Protein AF-A0A2D6K1A1-F1 (afdb_monomer)

Radius of gyration: 28.0 Å; Cα contacts (8 Å, |Δi|>4): 7; chains: 1; bounding box: 53×25×86 Å

Solvent-accessible surface area (backbone atoms only — not comparable to full-atom values): 5162 Å² total; per-residue (Å²): 140,84,89,76,83,76,79,79,77,80,71,79,84,60,89,79,63,69,78,80,75,80,78,82,86,81,88,84,90,84,88,82,90,74,75,99,51,95,61,47,68,60,54,55,54,46,56,40,52,76,69,71,51,84,78,90,77,88,87,86,76,90,71,94,66,96,123

Structure (mmCIF, N/CA/C/O backbone):
data_AF-A0A2D6K1A1-F1
#
_entry.id   AF-A0A2D6K1A1-F1
#
loop_
_atom_site.group_PDB
_atom_site.id
_atom_site.type_symbol
_atom_site.label_atom_id
_atom_site.label_alt_id
_atom_site.label_comp_id
_atom_site.label_asym_id
_atom_site.label_entity_id
_atom_site.label_seq_id
_atom_site.pdbx_PDB_ins_code
_atom_site.Cartn_x
_atom_site.Cartn_y
_atom_site.Cartn_z
_atom_site.occupancy
_atom_site.B_iso_or_equiv
_atom_site.auth_seq_id
_atom_site.auth_comp_id
_atom_site.auth_asym_id
_atom_site.auth_atom_id
_ato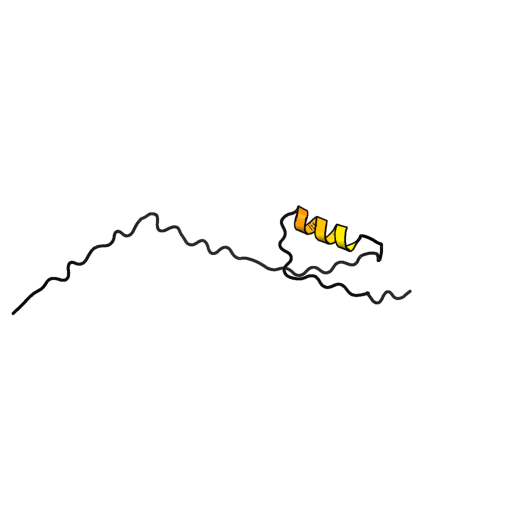m_site.pdbx_PDB_model_num
ATOM 1 N N . MET A 1 1 ? -40.189 -11.076 59.638 1.00 48.91 1 MET A N 1
ATOM 2 C CA . MET A 1 1 ? -39.563 -9.819 60.108 1.00 48.91 1 MET A CA 1
ATOM 3 C C . MET A 1 1 ? -38.057 -10.034 60.006 1.00 48.91 1 MET A C 1
ATOM 5 O O . MET A 1 1 ? -37.557 -10.881 60.717 1.00 48.91 1 MET A O 1
ATOM 9 N N . THR A 1 2 ? -37.338 -9.505 59.021 1.00 51.59 2 THR A N 1
ATOM 10 C CA . THR A 1 2 ? -36.848 -8.122 59.035 1.00 51.59 2 THR A CA 1
ATOM 11 C C . THR A 1 2 ? -36.533 -7.625 57.622 1.00 51.59 2 THR A C 1
ATOM 13 O O . THR A 1 2 ? -35.861 -8.256 56.813 1.00 51.59 2 THR A O 1
ATOM 16 N N . ASN A 1 3 ? -37.077 -6.447 57.362 1.00 46.25 3 ASN A N 1
ATOM 17 C CA . ASN A 1 3 ? -36.958 -5.642 56.166 1.00 46.25 3 ASN A CA 1
ATOM 18 C C . ASN A 1 3 ? -35.594 -4.927 56.162 1.00 46.25 3 ASN A C 1
ATOM 20 O O . ASN A 1 3 ? -35.291 -4.188 57.098 1.00 46.25 3 ASN A O 1
ATOM 24 N N . LYS A 1 4 ? -34.790 -5.097 55.109 1.00 55.06 4 LYS A N 1
ATOM 25 C CA . LYS A 1 4 ? -33.752 -4.124 54.736 1.00 55.06 4 LYS A CA 1
ATOM 26 C C . LYS A 1 4 ? -33.966 -3.748 53.279 1.00 55.06 4 LYS A C 1
ATOM 28 O O . LYS A 1 4 ? -33.560 -4.454 52.360 1.00 55.06 4 LYS A O 1
ATOM 33 N N . GLN A 1 5 ? -34.650 -2.623 53.105 1.00 63.53 5 GLN A N 1
ATOM 34 C CA . GLN A 1 5 ? -34.823 -1.913 51.847 1.00 63.53 5 GLN A CA 1
ATOM 35 C C . GLN A 1 5 ? -33.479 -1.782 51.125 1.00 63.53 5 GLN A C 1
ATOM 37 O O . GLN A 1 5 ? -32.619 -0.985 51.503 1.00 63.53 5 GLN A O 1
ATOM 42 N N . LYS A 1 6 ? -33.319 -2.552 50.044 1.00 54.75 6 LYS A N 1
ATOM 43 C CA . LYS A 1 6 ? -32.324 -2.269 49.013 1.00 54.75 6 LYS A CA 1
ATOM 44 C C . LYS A 1 6 ? -32.683 -0.907 48.431 1.00 54.75 6 LYS A C 1
ATOM 46 O O . LYS A 1 6 ? -33.640 -0.781 47.668 1.00 54.75 6 LYS A O 1
ATOM 51 N N . ARG A 1 7 ? -31.950 0.127 48.848 1.00 53.66 7 ARG A N 1
ATOM 52 C CA . ARG A 1 7 ? -32.012 1.466 48.259 1.00 53.66 7 ARG A CA 1
ATOM 53 C C . ARG A 1 7 ? -31.765 1.311 46.762 1.00 53.66 7 ARG A C 1
ATOM 55 O O . ARG A 1 7 ? -30.640 1.091 46.329 1.00 53.66 7 ARG A O 1
ATOM 62 N N . LYS A 1 8 ? -32.845 1.382 45.984 1.00 52.03 8 LYS A N 1
ATOM 63 C CA . LYS A 1 8 ? -32.814 1.472 44.529 1.00 52.03 8 LYS A CA 1
ATOM 64 C C . LYS A 1 8 ? -32.167 2.810 44.196 1.00 52.03 8 LYS A C 1
ATOM 66 O O . LYS A 1 8 ? -32.839 3.840 44.197 1.00 52.03 8 LYS A O 1
ATOM 71 N N . ILE A 1 9 ? -30.853 2.79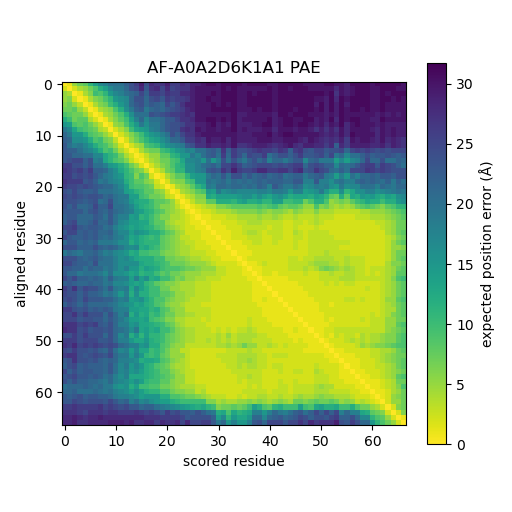8 43.986 1.00 57.69 9 ILE A N 1
ATOM 72 C CA . ILE A 1 9 ? -30.138 3.937 43.425 1.00 57.69 9 ILE A CA 1
ATOM 73 C C . ILE A 1 9 ? -30.706 4.092 42.016 1.00 57.69 9 ILE A C 1
ATOM 75 O O . ILE A 1 9 ? -30.453 3.273 41.135 1.00 57.69 9 ILE A O 1
ATOM 79 N N . ARG A 1 10 ? -31.572 5.090 41.826 1.00 56.66 10 ARG A N 1
ATOM 80 C CA . ARG A 1 10 ? -32.004 5.52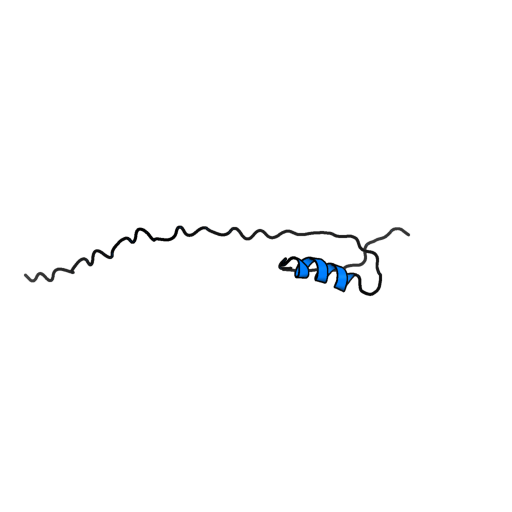7 40.500 1.00 56.66 10 ARG A CA 1
ATOM 81 C C . ARG A 1 10 ? -30.791 6.218 39.884 1.00 56.66 10 ARG A C 1
ATOM 83 O O . ARG A 1 10 ? -30.652 7.429 40.001 1.00 56.66 10 ARG A O 1
ATOM 90 N N . GLY A 1 11 ? -29.867 5.423 39.345 1.00 54.91 11 GLY A N 1
ATOM 91 C CA . GLY A 1 11 ? -28.760 5.925 38.543 1.00 54.91 11 GLY A CA 1
ATOM 92 C C . GLY A 1 11 ? -29.352 6.747 37.408 1.00 54.91 11 GLY A C 1
ATOM 93 O O . GLY A 1 11 ? -30.203 6.254 36.666 1.00 54.91 11 GLY A O 1
ATOM 94 N N . ALA A 1 12 ? -28.990 8.024 37.366 1.00 56.66 12 ALA A N 1
ATOM 95 C CA . ALA A 1 12 ? -29.452 8.973 36.375 1.00 56.66 12 ALA A CA 1
ATOM 96 C C . ALA A 1 12 ? -29.223 8.402 34.969 1.00 56.66 12 ALA A C 1
ATOM 98 O O . ALA A 1 12 ? -28.092 8.111 34.586 1.00 56.66 12 ALA A O 1
ATOM 99 N N . LYS A 1 13 ? -30.299 8.241 34.193 1.00 61.75 13 LYS A N 1
ATOM 100 C CA . LYS A 1 13 ? -30.177 8.111 32.741 1.00 61.75 13 LYS A CA 1
ATOM 101 C C . LYS A 1 13 ? -29.722 9.481 32.240 1.00 61.75 13 LYS A C 1
ATOM 103 O O . LYS A 1 13 ? -30.525 10.408 32.196 1.00 61.75 13 LYS A O 1
ATOM 108 N N . SER A 1 14 ? -28.425 9.632 31.984 1.00 68.81 14 SER A N 1
ATOM 109 C CA . SER A 1 14 ? -27.875 10.853 31.397 1.00 68.81 14 SER A CA 1
ATOM 110 C C . SER A 1 14 ? -28.429 11.025 29.982 1.00 68.81 14 SER A C 1
ATOM 112 O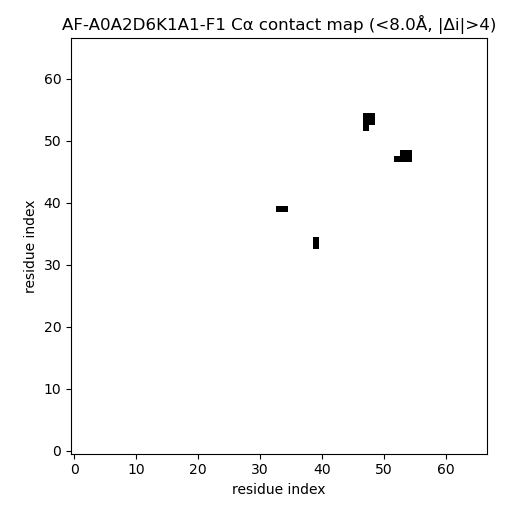 O . SER A 1 14 ? -28.421 10.079 29.199 1.00 68.81 14 SER A O 1
ATOM 114 N N . VAL A 1 15 ? -28.902 12.232 29.661 1.00 66.38 15 VAL A N 1
ATOM 115 C CA . VAL A 1 15 ? -29.322 12.628 28.302 1.00 66.38 15 VAL A CA 1
ATOM 116 C C . VAL A 1 15 ? -28.118 12.674 27.351 1.00 66.38 15 VAL A C 1
ATOM 118 O O . VAL A 1 15 ? -28.273 12.503 26.150 1.00 66.38 15 VAL A O 1
ATOM 121 N N . TYR A 1 16 ? -26.904 12.792 27.896 1.00 66.19 16 TYR A N 1
ATOM 122 C CA . TYR A 1 16 ? -25.640 12.663 27.170 1.00 66.19 16 TYR A CA 1
ATOM 123 C C . TYR A 1 16 ? -25.177 11.210 27.028 1.00 66.19 16 TYR A C 1
ATOM 125 O O . TYR A 1 16 ? -23.975 10.958 26.968 1.00 66.19 16 TYR A O 1
ATOM 133 N N . ALA A 1 17 ? -26.088 10.233 27.015 1.00 64.56 17 ALA A N 1
ATOM 134 C CA . ALA A 1 17 ? -25.744 8.922 26.482 1.00 64.56 17 ALA A CA 1
ATOM 135 C C . ALA A 1 17 ? -25.415 9.132 24.998 1.00 64.56 17 ALA A C 1
ATOM 137 O O . ALA A 1 17 ? -26.317 9.183 24.164 1.00 64.56 17 ALA A O 1
ATOM 138 N N . SER A 1 18 ? -24.135 9.382 24.702 1.00 67.25 18 SER A N 1
ATOM 139 C CA . SER A 1 18 ? -23.643 9.597 23.348 1.00 67.25 18 SER A CA 1
ATOM 140 C C . SER A 1 18 ? -24.116 8.421 22.516 1.00 67.25 18 SER A C 1
ATOM 142 O O . SER A 1 18 ? -23.818 7.273 22.851 1.00 67.25 18 SER A O 1
ATOM 144 N N . GLN A 1 19 ? -24.890 8.707 21.474 1.00 69.31 19 GLN A N 1
ATOM 145 C CA . GLN A 1 19 ? -25.223 7.712 20.470 1.00 69.31 19 GLN A CA 1
ATOM 146 C C . GLN A 1 19 ? -23.900 7.084 20.030 1.00 69.31 19 GLN A C 1
ATOM 148 O O . GLN A 1 19 ? -22.994 7.797 19.599 1.00 69.31 19 GLN A O 1
ATOM 153 N N . THR A 1 20 ? -23.745 5.778 20.234 1.00 68.69 20 THR A N 1
ATOM 154 C CA . THR A 1 20 ? -22.613 5.027 19.699 1.00 68.69 20 THR A CA 1
ATOM 155 C C . THR A 1 20 ? -22.803 5.006 18.192 1.00 68.69 20 THR A C 1
ATOM 157 O O . THR A 1 20 ? -23.532 4.167 17.668 1.00 68.69 20 THR A O 1
ATOM 160 N N . VAL A 1 21 ? -22.257 6.010 17.510 1.00 75.38 21 VAL A N 1
ATOM 161 C CA . VAL A 1 21 ? -22.169 6.005 16.055 1.00 75.38 21 VAL A CA 1
ATOM 162 C C . VAL A 1 21 ? -21.161 4.912 15.735 1.00 75.38 21 VAL A C 1
ATOM 164 O O . VAL A 1 21 ? -19.976 5.064 16.020 1.00 75.38 21 VAL A O 1
ATOM 167 N N . GLU A 1 22 ? -21.644 3.766 15.268 1.00 74.12 22 GLU A N 1
ATOM 168 C CA . GLU A 1 22 ? -20.770 2.714 14.762 1.00 74.12 22 GLU A CA 1
ATOM 169 C C . GLU A 1 22 ? -20.126 3.240 13.479 1.00 74.12 22 GLU A C 1
ATOM 171 O O . GLU A 1 22 ? -20.779 3.394 12.447 1.00 74.12 22 GLU A O 1
ATOM 176 N N . GLU A 1 23 ? -18.850 3.605 13.572 1.00 76.19 23 GLU A N 1
ATOM 177 C CA . GLU A 1 23 ? -18.048 3.975 12.416 1.00 76.19 23 GLU A CA 1
ATOM 178 C C . GLU A 1 23 ? -17.785 2.710 11.593 1.00 76.19 23 GLU A C 1
ATOM 180 O O . GLU A 1 23 ? -17.110 1.780 12.039 1.00 76.19 23 GLU A O 1
ATOM 185 N N . HIS A 1 24 ? -18.375 2.648 10.402 1.00 82.12 24 HIS A N 1
ATOM 186 C CA . HIS A 1 24 ? -18.202 1.525 9.491 1.00 82.12 24 HIS A CA 1
ATOM 187 C C . HIS A 1 24 ? -16.851 1.669 8.777 1.00 82.12 24 HIS A C 1
ATOM 189 O O . HIS A 1 24 ? -16.703 2.465 7.852 1.00 82.12 24 HIS A O 1
ATOM 195 N N . ILE A 1 25 ? -15.845 0.918 9.229 1.00 86.50 25 ILE A N 1
ATOM 196 C CA . ILE A 1 25 ? -14.545 0.840 8.554 1.00 86.50 25 ILE A CA 1
ATOM 197 C C . ILE A 1 25 ? -14.694 -0.103 7.355 1.00 86.50 25 ILE A C 1
ATOM 199 O O . ILE A 1 25 ? -14.848 -1.311 7.532 1.00 86.50 25 ILE A O 1
ATOM 203 N N . GLU A 1 26 ? -14.647 0.440 6.137 1.00 89.31 26 GLU A N 1
ATOM 204 C CA . GLU A 1 26 ? -14.722 -0.343 4.897 1.00 89.31 26 GLU A CA 1
ATOM 205 C C . GLU A 1 26 ? -13.337 -0.554 4.272 1.00 89.31 26 GLU A C 1
ATOM 207 O O . GLU A 1 26 ? -12.618 0.400 3.961 1.00 89.31 26 GLU A O 1
ATOM 212 N N . SER A 1 27 ? -12.967 -1.816 4.045 1.00 92.75 27 SER A N 1
ATOM 213 C CA . SER A 1 27 ? -11.743 -2.193 3.337 1.00 92.75 27 SER A CA 1
ATOM 214 C C . SER A 1 27 ? -11.995 -2.349 1.836 1.00 92.75 27 SER A C 1
ATOM 216 O O . SER A 1 27 ? -13.030 -2.851 1.406 1.00 92.75 27 SER A O 1
ATOM 218 N N . HIS A 1 28 ? -11.026 -1.916 1.029 1.00 93.88 28 HIS A N 1
ATOM 219 C CA . HIS A 1 28 ? -11.100 -1.960 -0.429 1.00 93.88 28 HIS A CA 1
ATOM 220 C C . HIS A 1 28 ? -9.807 -2.544 -1.002 1.00 93.88 28 HIS A C 1
ATOM 222 O O . HIS A 1 28 ? -8.712 -2.199 -0.557 1.00 93.88 28 HIS A O 1
ATOM 228 N N . THR A 1 29 ? -9.929 -3.404 -2.014 1.00 94.88 29 THR A N 1
ATOM 229 C CA . THR A 1 29 ? -8.790 -3.964 -2.754 1.00 94.88 29 THR A CA 1
ATOM 230 C C . THR A 1 29 ? -8.645 -3.246 -4.088 1.00 94.88 29 THR A C 1
ATOM 232 O O . THR A 1 29 ? -9.616 -3.087 -4.824 1.00 94.88 29 THR A O 1
ATOM 235 N N . LEU A 1 30 ? -7.423 -2.822 -4.405 1.00 93.69 30 LEU A N 1
ATOM 236 C CA . LEU A 1 30 ? -7.084 -2.134 -5.648 1.00 93.69 30 LEU A CA 1
ATOM 237 C C . LEU A 1 30 ? -6.056 -2.967 -6.420 1.00 93.69 30 LEU A C 1
ATOM 239 O O . LEU A 1 30 ? -5.098 -3.462 -5.830 1.00 93.69 30 LEU A O 1
ATOM 243 N N . CYS A 1 31 ? -6.229 -3.078 -7.737 1.00 94.19 31 CYS A N 1
ATOM 244 C CA . CYS A 1 31 ? -5.245 -3.665 -8.648 1.00 94.19 31 CYS A CA 1
ATOM 245 C C . CYS A 1 31 ? -4.726 -2.574 -9.584 1.00 94.19 31 CYS A C 1
ATOM 247 O O . CYS A 1 31 ? -5.515 -1.842 -10.181 1.00 94.19 31 CYS A O 1
ATOM 249 N N . ILE A 1 32 ? -3.405 -2.449 -9.689 1.00 92.00 32 ILE A N 1
ATOM 250 C CA . ILE A 1 32 ? -2.746 -1.392 -10.458 1.00 92.00 32 ILE A CA 1
ATOM 251 C C . ILE A 1 32 ? -1.623 -2.039 -11.267 1.00 92.00 32 ILE A C 1
ATOM 253 O O . ILE A 1 32 ? -0.799 -2.752 -10.699 1.00 92.00 32 ILE A O 1
ATOM 257 N N . ILE A 1 33 ? -1.592 -1.784 -12.574 1.00 93.81 33 ILE A N 1
ATOM 258 C CA . ILE A 1 33 ? -0.467 -2.145 -13.442 1.00 93.81 33 ILE A CA 1
ATOM 259 C C . ILE A 1 33 ? 0.538 -0.997 -13.413 1.00 93.81 33 ILE A C 1
ATOM 261 O O . ILE A 1 33 ? 0.154 0.171 -13.503 1.00 93.81 33 ILE A O 1
ATOM 265 N N . VAL A 1 34 ? 1.814 -1.329 -13.247 1.00 92.75 34 VAL A N 1
ATOM 266 C CA . VAL A 1 34 ? 2.903 -0.357 -13.149 1.00 92.75 34 VAL A CA 1
ATOM 267 C C . VAL A 1 34 ? 4.087 -0.801 -13.993 1.00 92.75 34 VAL A C 1
ATOM 269 O O . VAL A 1 34 ? 4.354 -1.996 -14.110 1.00 92.75 34 VAL A O 1
ATOM 272 N N . ASP A 1 35 ? 4.820 0.169 -14.531 1.00 92.62 35 ASP A N 1
ATOM 273 C CA . ASP A 1 35 ? 6.088 -0.091 -15.204 1.00 92.62 35 ASP A CA 1
ATOM 274 C C . ASP A 1 35 ? 7.149 -0.540 -14.189 1.00 92.62 35 ASP A C 1
ATOM 276 O O . ASP A 1 35 ? 7.259 0.019 -13.091 1.00 92.62 35 ASP A O 1
ATOM 280 N N . ASN A 1 36 ? 7.951 -1.543 -14.558 1.00 91.81 36 ASN A N 1
ATOM 281 C CA . ASN A 1 36 ? 9.025 -2.074 -13.716 1.00 91.81 36 ASN A CA 1
ATOM 282 C C . ASN A 1 36 ? 10.265 -1.162 -13.757 1.00 91.81 36 ASN A C 1
ATOM 284 O O . ASN A 1 36 ? 11.296 -1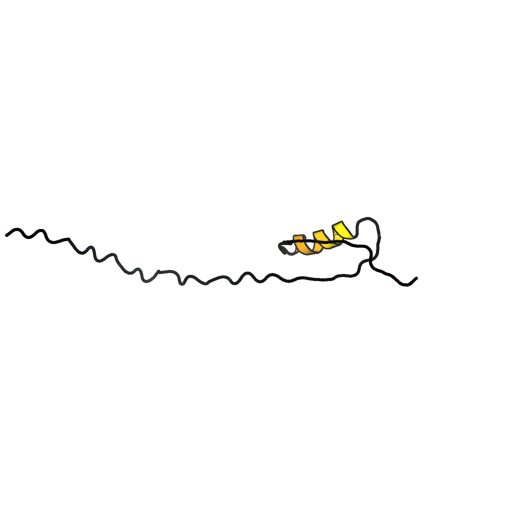.497 -14.341 1.00 91.81 36 ASN A O 1
ATOM 288 N N . GLU A 1 37 ? 10.142 0.019 -13.151 1.00 94.81 37 GLU A N 1
ATOM 289 C CA . GLU A 1 37 ? 11.218 1.003 -13.022 1.00 94.81 37 GLU A CA 1
ATOM 290 C C . GLU A 1 37 ? 11.685 1.174 -11.560 1.00 94.81 37 GLU A C 1
ATOM 292 O O . GLU A 1 37 ? 10.882 1.077 -10.618 1.00 94.81 37 GLU A O 1
ATOM 297 N N . PRO A 1 38 ? 12.979 1.475 -11.322 1.00 95.94 38 PRO A N 1
ATOM 298 C CA . PRO A 1 38 ? 13.477 1.743 -9.978 1.00 95.94 38 PRO A CA 1
ATOM 299 C C . PRO A 1 38 ? 12.695 2.867 -9.284 1.00 95.94 38 PRO A C 1
ATOM 301 O O . PRO A 1 38 ? 12.580 3.979 -9.790 1.00 95.94 38 PRO A O 1
ATOM 304 N N . GLY A 1 39 ? 12.190 2.586 -8.081 1.00 95.06 39 GLY A N 1
ATOM 305 C CA . GLY A 1 39 ? 11.485 3.568 -7.251 1.00 95.06 39 GLY A CA 1
ATOM 306 C C . GLY A 1 39 ? 9.966 3.628 -7.444 1.00 95.06 39 GLY A C 1
ATOM 307 O O . GLY A 1 39 ? 9.302 4.339 -6.683 1.00 95.06 39 GLY A O 1
ATOM 308 N N . VAL A 1 40 ? 9.385 2.850 -8.367 1.00 96.00 40 VAL A N 1
ATOM 309 C CA . VAL A 1 40 ? 7.927 2.839 -8.590 1.00 96.00 40 VAL A CA 1
ATOM 310 C C . VAL A 1 40 ? 7.139 2.460 -7.330 1.00 96.00 40 VAL A C 1
ATOM 312 O O . VAL A 1 40 ? 6.183 3.146 -6.971 1.00 96.00 40 VAL A O 1
ATOM 315 N N . LEU A 1 41 ? 7.590 1.447 -6.580 1.00 94.69 41 LEU A N 1
ATOM 316 C CA . LEU A 1 41 ? 6.929 1.008 -5.344 1.00 94.69 41 LEU A CA 1
ATOM 317 C C . LEU A 1 41 ? 6.927 2.099 -4.269 1.00 94.69 41 LEU A C 1
ATOM 319 O O . LEU A 1 41 ? 5.916 2.309 -3.601 1.00 94.69 41 LEU A O 1
ATOM 323 N N . ALA A 1 42 ? 8.031 2.840 -4.138 1.00 95.94 42 ALA A N 1
ATOM 324 C CA . ALA A 1 42 ? 8.125 3.947 -3.192 1.00 95.94 42 ALA A CA 1
ATOM 325 C C . ALA A 1 42 ? 7.148 5.076 -3.556 1.00 95.94 42 ALA A C 1
ATOM 327 O O . ALA A 1 42 ? 6.496 5.635 -2.675 1.00 95.94 42 ALA A O 1
ATOM 328 N N . ARG A 1 43 ? 6.993 5.372 -4.854 1.00 95.31 43 ARG A N 1
ATOM 329 C CA . ARG A 1 43 ? 6.029 6.362 -5.357 1.00 95.31 43 ARG A CA 1
ATOM 330 C C . ARG A 1 43 ? 4.586 5.942 -5.072 1.00 95.31 43 ARG A C 1
ATOM 332 O O . ARG A 1 43 ? 3.809 6.760 -4.584 1.00 95.31 43 ARG A O 1
ATOM 339 N N . VAL A 1 44 ? 4.241 4.678 -5.331 1.00 94.81 44 VAL A N 1
ATOM 340 C CA . VAL A 1 44 ? 2.896 4.131 -5.081 1.00 94.81 44 VAL A CA 1
ATOM 341 C C . VAL A 1 44 ? 2.567 4.175 -3.587 1.00 94.81 44 VAL A C 1
ATOM 343 O O . VAL A 1 44 ? 1.579 4.794 -3.200 1.00 94.81 44 VAL A O 1
ATOM 346 N N . ILE A 1 45 ? 3.418 3.610 -2.727 1.00 95.06 45 ILE A N 1
ATOM 347 C CA . ILE A 1 45 ? 3.193 3.599 -1.271 1.00 95.06 45 ILE A CA 1
ATOM 348 C C . ILE A 1 45 ? 3.161 5.029 -0.708 1.00 95.06 45 ILE A C 1
ATOM 350 O O . ILE A 1 45 ? 2.312 5.359 0.127 1.00 95.06 45 ILE A O 1
ATOM 354 N N . GLY A 1 46 ? 4.039 5.908 -1.196 1.00 95.75 46 GLY A N 1
ATOM 355 C CA . GLY A 1 46 ? 4.070 7.318 -0.811 1.00 95.75 46 GLY A CA 1
ATOM 356 C C . GLY A 1 46 ? 2.787 8.072 -1.173 1.00 95.75 46 GLY A C 1
ATOM 357 O O . GLY A 1 46 ? 2.324 8.902 -0.394 1.00 95.75 46 GLY A O 1
ATOM 358 N N . LEU A 1 47 ? 2.158 7.755 -2.310 1.00 95.06 47 LEU A N 1
ATOM 359 C CA . LEU A 1 47 ? 0.895 8.369 -2.730 1.00 95.06 47 LEU A CA 1
ATOM 360 C C . LEU A 1 47 ? -0.254 8.052 -1.763 1.00 95.06 47 LEU A C 1
ATOM 362 O O . LEU A 1 47 ? -1.054 8.939 -1.448 1.00 95.06 47 LEU A O 1
ATOM 366 N N . PHE A 1 48 ? -0.332 6.797 -1.313 1.00 94.94 48 PHE A N 1
ATOM 367 C CA . PHE A 1 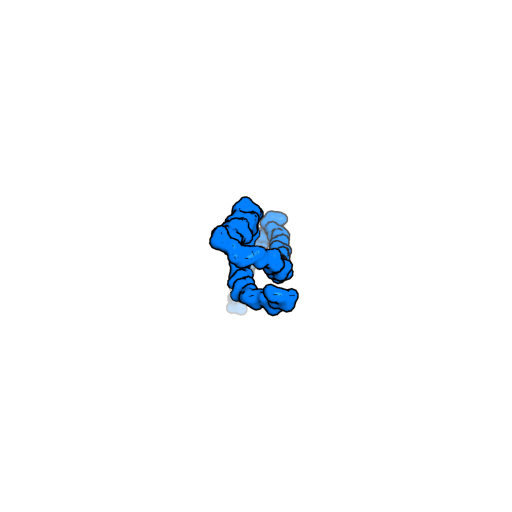48 ? -1.388 6.332 -0.415 1.00 94.94 48 PHE A CA 1
ATOM 368 C C . PHE A 1 48 ? -1.171 6.820 1.018 1.00 94.94 48 PHE A C 1
ATOM 370 O O . PHE A 1 48 ? -2.077 7.403 1.615 1.00 94.94 48 PHE A O 1
ATOM 377 N N . THR A 1 49 ? 0.048 6.677 1.539 1.00 93.81 49 THR A N 1
ATOM 378 C CA . THR A 1 49 ? 0.392 7.154 2.889 1.00 93.81 49 THR A CA 1
ATOM 379 C C . THR A 1 49 ? 0.312 8.679 2.991 1.00 93.81 49 THR A C 1
ATOM 381 O O . THR A 1 49 ? -0.223 9.200 3.967 1.00 93.81 49 THR A O 1
ATOM 384 N N . GLY A 1 50 ? 0.723 9.411 1.949 1.00 96.19 50 GLY A N 1
ATOM 385 C CA . GLY A 1 50 ? 0.611 10.872 1.879 1.00 96.19 50 GLY A CA 1
ATOM 386 C C . GLY A 1 50 ? -0.829 11.400 1.869 1.00 96.19 50 GLY A C 1
ATOM 387 O O . GLY A 1 50 ? -1.048 12.570 2.174 1.00 96.19 50 GLY A O 1
ATOM 388 N N . A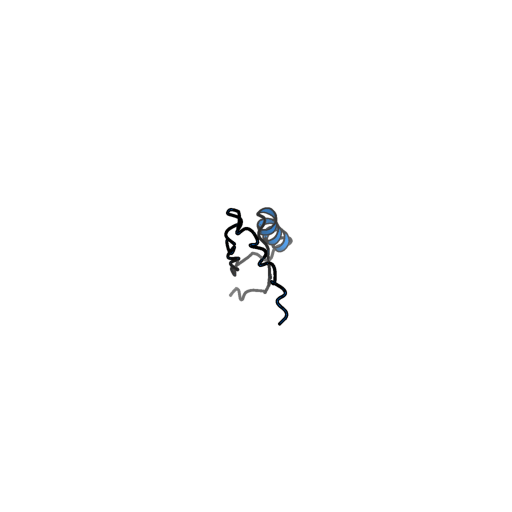RG A 1 51 ? -1.817 10.553 1.550 1.00 94.94 51 ARG A N 1
ATOM 389 C CA . ARG A 1 51 ? -3.254 10.875 1.629 1.00 94.94 51 ARG A CA 1
ATOM 390 C C . ARG A 1 51 ? -3.923 10.366 2.909 1.00 94.94 51 ARG A C 1
ATOM 392 O O . ARG A 1 51 ? -5.121 10.568 3.073 1.00 94.94 51 ARG A O 1
ATOM 399 N N . GLY A 1 52 ? -3.169 9.735 3.811 1.0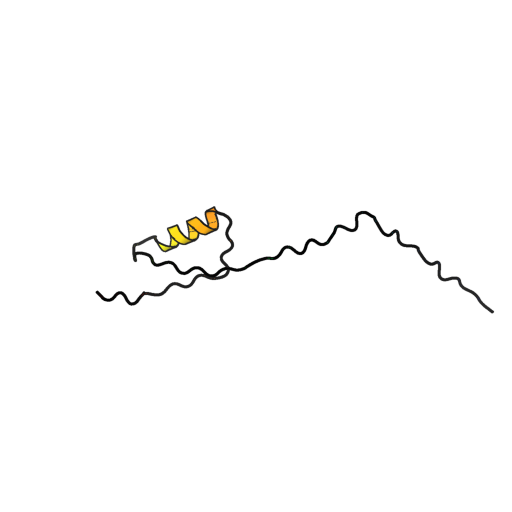0 94.50 52 GLY A N 1
ATOM 400 C CA . GLY A 1 52 ? -3.704 9.170 5.049 1.00 94.50 52 GLY A CA 1
ATOM 401 C C . GLY A 1 52 ? -4.486 7.870 4.852 1.00 94.50 52 GLY A C 1
ATOM 402 O O . GLY A 1 52 ? -5.305 7.531 5.701 1.00 94.50 52 GLY A O 1
ATOM 403 N N . TYR A 1 53 ? -4.262 7.142 3.750 1.00 94.25 53 TYR A N 1
ATOM 404 C CA . TYR A 1 53 ? -4.849 5.815 3.577 1.00 94.25 53 TYR A CA 1
ATOM 405 C C . TYR A 1 53 ? -4.052 4.768 4.355 1.00 94.25 53 TYR A C 1
ATOM 407 O O . TYR A 1 53 ? -2.833 4.661 4.208 1.00 94.25 53 TYR A O 1
ATOM 415 N N . ASN A 1 54 ? -4.764 3.958 5.136 1.00 92.38 54 ASN A N 1
ATOM 416 C CA . ASN A 1 54 ? -4.195 2.789 5.792 1.00 92.38 54 ASN A CA 1
ATOM 417 C C . ASN A 1 54 ? -4.141 1.629 4.795 1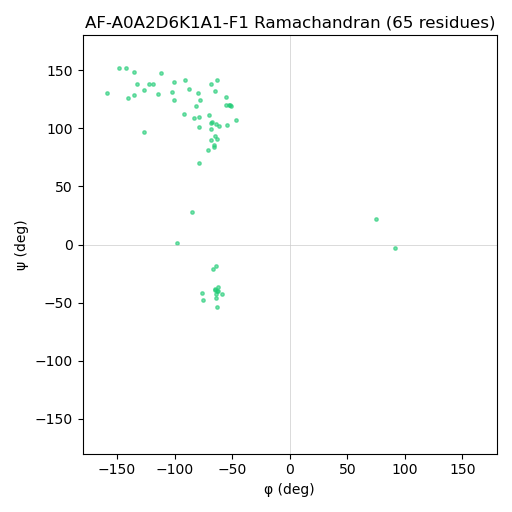.00 92.38 54 ASN A C 1
ATOM 419 O O . ASN A 1 54 ? -5.171 1.200 4.279 1.00 92.38 54 ASN A O 1
ATOM 423 N N . ILE A 1 55 ? -2.936 1.133 4.526 1.00 93.19 55 ILE A N 1
ATOM 424 C CA . ILE A 1 55 ? -2.722 -0.053 3.697 1.00 93.19 55 ILE A CA 1
ATOM 425 C C . ILE A 1 55 ? -2.690 -1.260 4.631 1.00 93.19 55 ILE A C 1
ATOM 427 O O . ILE A 1 55 ? -1.762 -1.391 5.425 1.00 93.19 55 ILE A O 1
ATOM 431 N N . ASP A 1 56 ? -3.694 -2.128 4.536 1.00 94.44 56 ASP A N 1
ATOM 432 C CA . ASP A 1 56 ? -3.742 -3.378 5.306 1.00 94.44 56 ASP A CA 1
ATOM 433 C C . ASP A 1 56 ? -2.795 -4.437 4.716 1.00 94.44 56 ASP A C 1
ATOM 435 O O . ASP A 1 56 ? -2.043 -5.103 5.423 1.00 94.44 56 ASP A O 1
ATOM 439 N N . SER A 1 57 ? -2.767 -4.541 3.384 1.00 93.75 57 SER A N 1
ATOM 440 C CA . SER A 1 57 ? -1.852 -5.419 2.658 1.00 93.75 57 SER A CA 1
ATOM 441 C C . SER A 1 57 ? -1.475 -4.843 1.295 1.00 93.75 57 SER A C 1
ATOM 443 O O . SER A 1 57 ? -2.223 -4.076 0.686 1.00 93.75 57 SER A O 1
ATOM 445 N N . LEU A 1 58 ? -0.283 -5.208 0.822 1.00 94.06 58 LEU A N 1
ATOM 446 C CA . LEU A 1 58 ? 0.214 -4.888 -0.511 1.00 94.06 58 LEU A CA 1
ATOM 447 C C . LEU A 1 58 ? 0.967 -6.102 -1.055 1.00 94.06 58 LEU A C 1
ATOM 449 O O . LEU A 1 58 ? 1.876 -6.620 -0.407 1.00 94.06 58 LEU A O 1
ATOM 453 N N . THR A 1 59 ? 0.586 -6.556 -2.245 1.00 94.62 59 THR A N 1
ATOM 454 C CA . THR A 1 59 ? 1.219 -7.680 -2.942 1.00 94.62 59 THR A CA 1
ATOM 455 C C . THR A 1 59 ? 1.715 -7.205 -4.297 1.00 94.62 59 THR A C 1
ATOM 457 O O . THR A 1 59 ? 1.035 -6.442 -4.978 1.00 94.62 59 THR A O 1
ATOM 460 N N . VAL A 1 60 ? 2.913 -7.649 -4.670 1.00 93.44 60 VAL A N 1
ATOM 461 C CA . VAL A 1 60 ? 3.556 -7.314 -5.940 1.00 93.44 60 VAL A CA 1
ATOM 462 C C . VAL A 1 60 ? 3.934 -8.616 -6.621 1.00 93.44 60 VAL A C 1
ATOM 464 O O . VAL A 1 60 ? 4.508 -9.501 -5.986 1.00 93.44 60 VAL A O 1
ATOM 467 N N . ALA A 1 61 ? 3.607 -8.718 -7.899 1.00 93.19 61 ALA A N 1
ATOM 468 C CA . ALA A 1 61 ? 3.989 -9.825 -8.753 1.00 93.19 61 ALA A CA 1
ATOM 469 C C . ALA A 1 61 ? 4.307 -9.279 -10.143 1.00 93.19 61 ALA A C 1
ATOM 471 O O . ALA A 1 61 ? 3.776 -8.240 -10.547 1.00 93.19 61 ALA A O 1
ATOM 472 N N . GLU A 1 62 ? 5.178 -9.982 -10.856 1.00 90.56 62 GLU A N 1
ATOM 473 C CA . GLU A 1 62 ? 5.315 -9.786 -12.293 1.00 90.56 62 GLU A CA 1
ATOM 474 C C . GLU A 1 62 ? 3.988 -10.163 -12.965 1.00 90.56 62 GLU A C 1
ATOM 476 O O . GLU A 1 62 ? 3.285 -11.076 -12.526 1.00 90.56 62 GLU A O 1
ATOM 481 N N . THR A 1 63 ? 3.617 -9.398 -13.984 1.00 88.31 63 THR A N 1
ATOM 482 C CA . THR A 1 63 ? 2.420 -9.622 -14.800 1.00 88.31 63 THR A CA 1
ATOM 483 C C . THR A 1 63 ? 2.858 -10.286 -16.095 1.00 88.31 63 THR A C 1
ATOM 485 O O . THR A 1 63 ? 3.898 -9.909 -16.640 1.00 88.31 63 THR A O 1
ATOM 488 N N . ASP A 1 64 ? 2.079 -11.261 -16.568 1.00 82.38 64 ASP A N 1
ATOM 489 C CA . ASP A 1 64 ? 2.272 -11.893 -17.873 1.00 82.38 64 ASP A CA 1
ATOM 490 C C . ASP A 1 64 ? 2.014 -10.843 -18.958 1.00 82.38 64 ASP A C 1
ATOM 492 O O . ASP A 1 64 ? 0.902 -10.665 -19.453 1.00 82.38 64 ASP A O 1
ATOM 496 N N . ASN A 1 65 ? 3.053 -10.085 -19.282 1.00 68.56 65 ASN A N 1
ATOM 497 C CA . ASN A 1 65 ? 3.063 -9.229 -20.446 1.00 68.56 65 ASN A CA 1
ATOM 498 C C . ASN A 1 65 ? 3.453 -10.132 -21.621 1.00 68.56 65 ASN A C 1
ATOM 500 O O . ASN A 1 65 ? 4.586 -10.606 -21.693 1.00 68.56 65 ASN A O 1
ATOM 504 N N . GLU A 1 66 ? 2.503 -10.420 -22.510 1.00 62.75 66 GLU A N 1
ATOM 505 C CA . GLU A 1 66 ? 2.810 -10.948 -23.839 1.00 62.75 66 GLU A CA 1
ATOM 506 C C . GLU A 1 66 ? 3.559 -9.855 -24.622 1.00 62.75 66 GLU A C 1
ATOM 508 O O . GLU A 1 66 ? 2.917 -9.060 -25.301 1.00 62.75 66 GLU A O 1
ATOM 513 N N . GLU A 1 67 ? 4.883 -9.757 -24.428 1.00 52.16 67 GLU A N 1
ATOM 514 C CA . GLU A 1 67 ? 5.932 -9.361 -25.400 1.00 52.16 67 GLU A CA 1
ATOM 515 C C . GLU A 1 67 ? 7.329 -9.267 -24.758 1.00 52.16 67 GLU A C 1
ATOM 517 O O . GLU A 1 67 ? 7.504 -8.532 -23.757 1.00 52.16 67 GLU A O 1
#

pLDDT: mean 80.77, std 16.53, range [46.25, 96.19]

Mean predicted aligned error: 13.18 Å

Sequence (67 aa):
MTNKQKRKIRGAKSVYASQTVEEHIESHTLCIIVDNEPGVLARVIGLFTGRGYNIDSLTVAETDNEE

Secondary structure (DSSP, 8-state):
--------------TT---------------------TTHHHHHHHHHHTTT---S-----------

Foldseek 3Di:
DDDDDPPPPPPDPDPPPPDPPPDDDDDDDDDDDDDPDPCPVVVVVCVCVVVVHDDPDDDDDDDPDPD